Protein AF-A0AAU8HR93-F1 (afdb_monomer)

Organism: NCBI:txid1826727

Mean predicted aligned error: 7.69 Å

Secondary structure (DSSP, 8-state):
----PPPHHHHHHHHHHHHHHHHHHHHHHHHHHHHHHHHHHHHHHHHHHHHHHHHHHHHHTT-SSGGGEEE-TTS-EEEEETTEEEEEEEEEGGGTEEEEEETTEEEEEESSEEEEEEEEEGGGTEEEEEEEETTSPPEEEEEEPP----

Foldseek 3Di:
DDPPDDDPVVVVVVVVVVVVVVVVVVVVVVVVVVVVVVVVVVVVVVVLVVQVLVVVLVLLVQQAALVQFDQDPVRWTWRHDVVADIWTWDQDPVFRFIWIQHVPGIDTSDGQWPDWHWDQDDVSFWIWIWTDHDPDDIDIDIHGHHHDDD

Radius of gyration: 27.73 Å; Cα contacts (8 Å, |Δi|>4): 202; chains: 1; bounding box: 76×32×81 Å

Nearest PDB structures (foldseek):
  4re6-assembly1_B  TM=4.590E-01  e=3.608E+00  Aeropyrum pernix K1
  3o4h-assembly1_B  TM=4.631E-01  e=5.651E+00  Aeropyrum pernix
  3o4g-assembly1_B  TM=4.685E-01  e=7.072E+00  Aeropyrum pernix
  5jrl-assembly1_A  TM=3.367E-01  e=1.840E+00  Sphingopyxis alaskensis RB2256
  5jrl-assembly2_D-2  TM=3.423E-01  e=2.178E+00  Sphingopyxis alaskensis RB2256

Structure (mmCIF, N/CA/C/O backbone):
data_AF-A0AAU8HR93-F1
#
_entry.id   AF-A0AAU8HR93-F1
#
loop_
_atom_site.group_PDB
_atom_site.id
_atom_site.type_symbol
_atom_site.label_atom_id
_atom_site.label_alt_id
_atom_site.label_comp_id
_atom_site.label_asym_id
_atom_site.label_entity_id
_atom_site.label_seq_id
_atom_site.pdbx_PDB_ins_code
_atom_site.Cartn_x
_atom_site.Cartn_y
_atom_site.Cartn_z
_atom_site.occupancy
_atom_site.B_iso_or_equiv
_atom_site.auth_seq_id
_atom_site.auth_comp_id
_atom_site.auth_asym_id
_atom_site.auth_atom_id
_atom_site.pdbx_PDB_model_num
ATOM 1 N N . MET A 1 1 ? 57.911 13.262 -41.882 1.00 46.34 1 MET A N 1
ATOM 2 C CA . MET A 1 1 ? 56.868 12.325 -41.405 1.00 46.34 1 MET A CA 1
ATOM 3 C C . MET A 1 1 ? 55.903 12.083 -42.561 1.00 46.34 1 MET A C 1
ATOM 5 O O . MET A 1 1 ? 55.335 13.045 -43.057 1.00 46.34 1 MET A O 1
ATOM 9 N N . LYS A 1 2 ? 55.815 10.855 -43.094 1.00 47.72 2 LYS A N 1
ATOM 10 C CA . LYS A 1 2 ? 54.891 10.527 -44.197 1.00 47.72 2 LYS A CA 1
ATOM 11 C C . LYS A 1 2 ? 53.478 10.404 -43.622 1.00 47.72 2 LYS A C 1
ATOM 13 O O . LYS A 1 2 ? 53.195 9.420 -42.945 1.00 47.72 2 LYS A O 1
ATOM 18 N N . ASN A 1 3 ? 52.612 11.371 -43.912 1.00 57.91 3 ASN A N 1
ATOM 19 C CA . ASN A 1 3 ? 51.172 11.228 -43.707 1.00 57.91 3 ASN A CA 1
ATOM 20 C C . ASN A 1 3 ? 50.662 10.168 -44.690 1.00 57.91 3 ASN A C 1
ATOM 22 O O . ASN A 1 3 ? 50.473 10.449 -45.872 1.00 57.91 3 ASN A O 1
ATOM 26 N N . LYS A 1 4 ? 50.501 8.928 -44.222 1.00 66.00 4 LYS A N 1
ATOM 27 C CA . LYS A 1 4 ? 49.734 7.915 -44.948 1.00 66.00 4 LYS A CA 1
ATOM 28 C C . LYS A 1 4 ? 48.261 8.285 -44.768 1.00 66.00 4 LYS A C 1
ATOM 30 O O . LYS A 1 4 ? 47.741 8.163 -43.665 1.00 66.00 4 LYS A O 1
ATOM 35 N N . GLY A 1 5 ? 47.636 8.834 -45.808 1.00 64.19 5 GLY A N 1
ATOM 36 C CA . GLY A 1 5 ? 46.192 9.069 -45.811 1.00 64.19 5 GLY A CA 1
ATOM 37 C C . GLY A 1 5 ? 45.438 7.747 -45.656 1.00 64.19 5 GLY A C 1
ATOM 38 O O . GLY A 1 5 ? 45.904 6.722 -46.154 1.00 64.19 5 GLY A O 1
ATOM 39 N N . PHE A 1 6 ? 44.305 7.773 -44.952 1.00 71.44 6 PHE A N 1
ATOM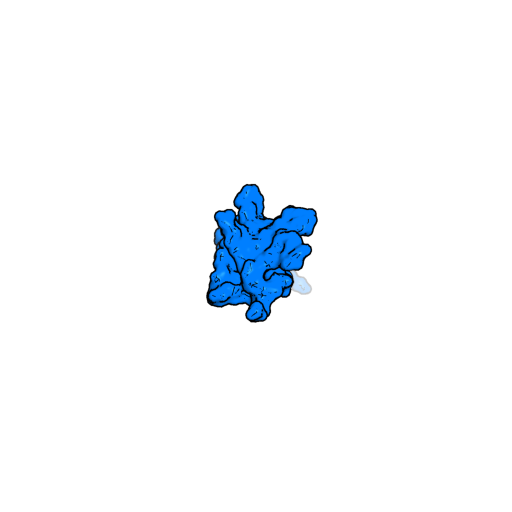 40 C CA . PHE A 1 6 ? 43.417 6.615 -44.827 1.00 71.44 6 PHE A CA 1
ATOM 41 C C . PHE A 1 6 ? 42.951 6.151 -46.208 1.00 71.44 6 PHE A C 1
ATOM 43 O O . PHE A 1 6 ? 42.571 6.968 -47.051 1.00 71.44 6 PHE A O 1
ATOM 50 N N . THR A 1 7 ? 42.967 4.841 -46.443 1.00 83.38 7 THR A N 1
ATOM 51 C CA . THR A 1 7 ? 42.415 4.278 -47.678 1.00 83.38 7 THR A CA 1
ATOM 52 C C . THR A 1 7 ? 40.888 4.245 -47.600 1.00 83.38 7 THR A C 1
ATOM 54 O O . THR A 1 7 ? 40.308 4.004 -46.543 1.00 83.38 7 THR A O 1
ATOM 57 N N . LEU A 1 8 ? 40.207 4.479 -48.728 1.00 79.25 8 LEU A N 1
ATOM 58 C CA . LEU A 1 8 ? 38.736 4.489 -48.809 1.00 79.25 8 LEU A CA 1
ATOM 59 C C . LEU A 1 8 ? 38.111 3.192 -48.252 1.00 79.25 8 LEU A C 1
ATOM 61 O O . LEU A 1 8 ? 37.042 3.222 -47.647 1.00 79.25 8 LEU A O 1
ATOM 65 N N . LEU A 1 9 ? 38.814 2.066 -48.417 1.00 82.69 9 LEU A N 1
ATOM 66 C CA . LEU A 1 9 ? 38.435 0.754 -47.895 1.00 82.69 9 LEU A CA 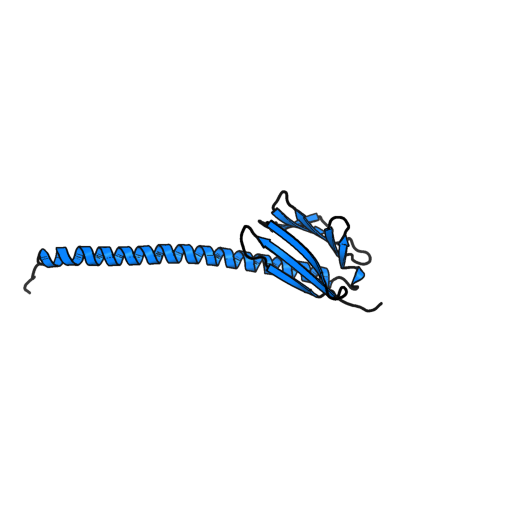1
ATOM 67 C C . LEU A 1 9 ? 38.386 0.730 -46.357 1.00 82.69 9 LEU A C 1
ATOM 69 O O . LEU A 1 9 ? 37.427 0.222 -45.786 1.00 82.69 9 LEU A O 1
ATOM 73 N N . GLU A 1 10 ? 39.387 1.302 -45.683 1.00 82.81 10 GLU A N 1
ATOM 74 C CA . GLU A 1 10 ? 39.435 1.359 -44.215 1.00 82.81 10 GLU A CA 1
ATOM 75 C C . GLU A 1 10 ? 38.277 2.194 -43.657 1.00 82.81 10 GLU A C 1
ATOM 77 O O . GLU A 1 10 ? 37.663 1.808 -42.665 1.00 82.81 10 GLU A O 1
ATOM 82 N N . VAL A 1 11 ? 37.915 3.291 -44.331 1.00 83.62 11 VAL A N 1
ATOM 83 C CA . VAL A 1 11 ? 36.763 4.125 -43.947 1.00 83.62 11 VAL A CA 1
ATOM 84 C C . VAL A 1 11 ? 35.442 3.371 -44.141 1.00 83.62 11 VAL A C 1
ATOM 86 O O . VAL A 1 11 ? 34.578 3.405 -43.265 1.00 83.62 11 VAL A O 1
ATOM 89 N N . LEU A 1 12 ? 35.297 2.641 -45.251 1.00 85.69 12 LEU A N 1
ATOM 90 C CA . LEU A 1 12 ? 34.111 1.830 -45.551 1.00 85.69 12 LEU A CA 1
ATOM 91 C C . LEU A 1 12 ? 33.886 0.692 -44.549 1.00 85.69 12 LEU A C 1
ATOM 93 O O . LEU A 1 12 ? 32.739 0.355 -44.275 1.00 85.69 12 LEU A O 1
ATOM 97 N N . VAL A 1 13 ? 34.954 0.120 -43.987 1.00 86.88 13 VAL A N 1
ATOM 98 C CA . VAL A 1 13 ? 34.863 -0.924 -42.950 1.00 86.88 13 VAL A CA 1
ATOM 99 C C . VAL A 1 13 ? 34.671 -0.322 -41.554 1.00 86.88 13 VAL A C 1
ATOM 101 O O . VAL A 1 13 ? 33.945 -0.884 -40.733 1.00 86.88 13 VAL A O 1
ATOM 104 N N . ALA A 1 14 ? 35.270 0.838 -41.277 1.00 89.81 14 ALA A N 1
ATOM 105 C CA . ALA A 1 14 ? 35.149 1.504 -39.983 1.00 89.81 14 ALA A CA 1
ATOM 106 C C . ALA A 1 14 ? 33.731 2.034 -39.713 1.00 89.81 14 ALA A C 1
ATOM 108 O O . ALA A 1 14 ? 33.259 1.951 -38.581 1.00 89.81 14 ALA A O 1
ATOM 109 N N . LEU A 1 15 ? 33.033 2.547 -40.733 1.00 90.12 15 LEU A N 1
ATOM 110 C CA . LEU A 1 15 ? 31.689 3.117 -40.573 1.00 90.12 15 LEU A CA 1
ATOM 111 C C . LEU A 1 15 ? 30.661 2.111 -40.007 1.00 90.12 15 LEU A C 1
ATOM 113 O O . LEU A 1 15 ? 30.070 2.420 -38.972 1.00 90.12 15 LEU A O 1
ATOM 117 N N . PRO A 1 16 ? 30.476 0.902 -40.579 1.00 92.81 16 PRO A N 1
ATOM 118 C CA . PRO A 1 16 ? 29.578 -0.107 -40.020 1.00 92.81 16 PRO A CA 1
ATOM 119 C C . PRO A 1 16 ? 29.946 -0.514 -38.594 1.00 92.81 16 PRO A C 1
ATOM 121 O O . PRO A 1 16 ? 29.057 -0.702 -37.767 1.00 92.81 16 PRO A O 1
ATOM 124 N N . LEU A 1 17 ? 31.245 -0.631 -38.293 1.00 92.88 17 LEU A N 1
ATOM 125 C CA . LEU A 1 17 ? 31.718 -0.984 -36.953 1.00 92.88 17 LEU A CA 1
ATOM 126 C C . LEU A 1 17 ? 31.338 0.090 -35.932 1.00 92.88 17 LEU A C 1
ATOM 128 O O . LEU A 1 17 ? 30.812 -0.234 -34.870 1.00 92.88 17 LEU A O 1
ATOM 132 N N . ILE A 1 18 ? 31.534 1.366 -36.271 1.00 94.56 18 ILE A N 1
ATOM 133 C CA . ILE A 1 18 ? 31.125 2.486 -35.417 1.00 94.56 18 ILE A CA 1
ATOM 134 C C . ILE A 1 18 ? 29.606 2.484 -35.242 1.00 94.56 18 ILE A C 1
ATOM 136 O O . ILE A 1 18 ? 29.127 2.573 -34.115 1.00 94.56 18 ILE A O 1
ATOM 140 N N . THR A 1 19 ? 28.831 2.331 -36.319 1.00 95.44 19 THR A N 1
ATOM 141 C CA . THR A 1 19 ? 27.365 2.280 -36.232 1.00 95.44 19 THR A CA 1
ATOM 142 C C . THR A 1 19 ? 26.886 1.120 -35.361 1.00 95.44 19 THR A C 1
ATOM 144 O O . THR A 1 19 ? 25.995 1.307 -34.536 1.00 95.44 19 THR A O 1
ATOM 147 N N . PHE A 1 20 ? 27.497 -0.058 -35.482 1.00 96.31 20 PHE A N 1
ATOM 148 C CA . PHE A 1 20 ? 27.170 -1.219 -34.660 1.00 96.31 20 PHE A CA 1
ATOM 149 C C . PHE A 1 20 ? 27.437 -0.959 -33.173 1.00 96.31 20 PHE A C 1
ATOM 151 O O . PHE A 1 20 ? 26.570 -1.208 -32.336 1.00 96.31 20 PHE A O 1
ATOM 158 N N . ILE A 1 21 ? 28.595 -0.374 -32.849 1.00 96.19 21 ILE A N 1
ATOM 159 C CA . ILE A 1 21 ? 28.925 0.040 -31.480 1.00 96.19 21 ILE A CA 1
ATOM 160 C C . ILE A 1 21 ? 27.893 1.053 -30.966 1.00 96.19 21 ILE A C 1
ATOM 162 O O . ILE A 1 21 ? 27.389 0.904 -29.855 1.00 96.19 21 ILE A O 1
ATOM 166 N N . MET A 1 22 ? 27.521 2.045 -31.778 1.00 96.62 22 MET A N 1
ATOM 167 C CA . MET A 1 22 ? 26.529 3.057 -31.401 1.00 96.62 22 MET A CA 1
ATOM 168 C C . MET A 1 22 ? 25.148 2.454 -31.125 1.00 96.62 22 MET A C 1
ATOM 170 O O . MET A 1 22 ? 24.490 2.867 -30.172 1.00 96.62 22 MET A O 1
ATOM 174 N N . ILE A 1 23 ? 24.716 1.460 -31.907 1.00 97.88 23 ILE A N 1
ATOM 175 C CA . ILE A 1 23 ? 23.443 0.758 -31.682 1.00 97.88 23 ILE A CA 1
ATOM 176 C C . ILE A 1 23 ? 23.466 0.017 -30.344 1.00 97.88 23 ILE A C 1
ATOM 178 O O . ILE A 1 23 ? 22.511 0.124 -29.576 1.00 97.88 23 ILE A O 1
ATOM 182 N N . ILE A 1 24 ? 24.556 -0.690 -30.033 1.00 97.62 24 ILE A N 1
ATOM 183 C CA . ILE A 1 24 ? 24.700 -1.390 -28.749 1.00 97.62 24 ILE A CA 1
ATOM 184 C C . ILE A 1 24 ? 24.662 -0.395 -27.586 1.00 97.62 24 ILE A C 1
ATOM 186 O O . ILE A 1 24 ? 23.951 -0.615 -26.607 1.00 97.62 24 ILE A O 1
ATOM 190 N N . LEU A 1 25 ? 25.386 0.722 -27.697 1.00 97.38 25 LEU A N 1
ATOM 191 C CA . LEU A 1 25 ? 25.382 1.762 -26.667 1.00 97.38 25 LEU A CA 1
ATOM 192 C C . LEU A 1 25 ? 23.984 2.354 -26.470 1.00 97.38 25 LEU A C 1
ATOM 194 O O . LEU A 1 25 ? 23.545 2.519 -25.333 1.00 97.38 25 LEU A O 1
ATOM 198 N N . LEU A 1 26 ? 23.256 2.617 -27.557 1.00 97.38 26 LEU A N 1
ATOM 199 C CA . LEU A 1 26 ? 21.883 3.107 -27.485 1.00 97.38 26 LEU A CA 1
ATOM 200 C C . LEU A 1 26 ? 20.957 2.099 -26.789 1.00 97.38 26 LEU A C 1
ATOM 202 O O . LEU A 1 26 ? 20.160 2.488 -25.938 1.00 97.38 26 LEU A O 1
ATOM 206 N N . GLN A 1 27 ? 21.086 0.807 -27.099 1.00 97.19 27 GLN A N 1
ATOM 207 C CA . GLN A 1 27 ? 20.313 -0.246 -26.435 1.00 97.19 27 GLN A CA 1
ATOM 208 C C . GLN A 1 27 ? 20.616 -0.325 -24.936 1.00 97.19 27 GLN A C 1
ATOM 210 O O . GLN A 1 27 ? 19.686 -0.439 -24.140 1.00 97.19 27 GLN A O 1
ATOM 215 N N . LEU A 1 28 ? 21.887 -0.208 -24.536 1.00 96.50 28 LEU A N 1
ATOM 216 C CA . LEU A 1 28 ? 22.276 -0.178 -23.123 1.00 96.50 28 LEU A CA 1
ATOM 217 C C . LEU A 1 28 ? 21.689 1.031 -22.390 1.00 96.50 28 LEU A C 1
ATOM 219 O O . LEU A 1 28 ? 21.256 0.897 -21.247 1.00 96.50 28 LEU A O 1
ATOM 223 N N . ILE A 1 29 ? 21.631 2.194 -23.044 1.00 97.44 29 ILE A N 1
ATOM 224 C CA . ILE A 1 29 ? 21.011 3.395 -22.473 1.00 97.44 29 ILE A CA 1
ATOM 225 C C . ILE A 1 29 ? 19.512 3.170 -22.260 1.00 97.44 29 ILE A C 1
ATOM 227 O O . ILE A 1 29 ? 19.027 3.378 -21.151 1.00 97.44 29 ILE A O 1
ATOM 231 N N . ILE A 1 30 ? 18.789 2.696 -23.280 1.00 97.25 30 ILE A N 1
ATOM 232 C CA . ILE A 1 30 ? 17.344 2.428 -23.177 1.00 97.25 30 ILE A CA 1
ATOM 233 C C . ILE A 1 30 ? 17.066 1.389 -22.085 1.00 97.25 30 ILE A C 1
ATOM 235 O O . ILE A 1 30 ? 16.184 1.583 -21.250 1.00 97.25 30 ILE A O 1
ATOM 239 N N . PHE A 1 31 ? 17.848 0.310 -22.049 1.00 96.62 31 PHE A N 1
ATOM 240 C CA . PHE A 1 31 ? 17.740 -0.713 -21.014 1.00 96.62 31 PHE A CA 1
ATOM 241 C C . PHE A 1 31 ? 17.963 -0.137 -19.609 1.00 96.62 31 PHE A C 1
ATOM 243 O O . PHE A 1 31 ? 17.165 -0.387 -18.708 1.00 96.62 31 PHE A O 1
ATOM 250 N N . SER A 1 32 ? 19.008 0.675 -19.430 1.00 95.88 32 SER A N 1
ATOM 251 C CA . SER A 1 32 ? 19.316 1.336 -18.158 1.00 95.88 32 SER A CA 1
ATOM 252 C C . SER A 1 32 ? 18.191 2.272 -17.705 1.00 95.88 32 SER A C 1
ATOM 254 O O . SER A 1 32 ? 17.824 2.275 -16.530 1.00 95.88 32 SER A O 1
ATOM 256 N N . MET A 1 33 ? 17.592 3.023 -18.634 1.00 96.44 33 MET A N 1
ATOM 257 C CA . MET A 1 33 ? 16.448 3.890 -18.340 1.00 96.44 33 MET A CA 1
ATOM 258 C C . MET A 1 33 ? 15.237 3.084 -17.860 1.00 96.44 33 MET A C 1
ATOM 260 O O . MET A 1 33 ? 14.683 3.401 -16.810 1.00 96.44 33 MET A O 1
ATOM 264 N N . ASN A 1 34 ? 14.883 2.006 -18.564 1.00 95.50 34 ASN A N 1
ATOM 265 C CA . ASN A 1 34 ? 13.764 1.143 -18.175 1.00 95.50 34 ASN A CA 1
ATOM 266 C C . ASN A 1 34 ? 13.994 0.506 -16.794 1.00 95.50 34 ASN A C 1
ATOM 268 O O . ASN A 1 34 ? 13.113 0.543 -15.937 1.00 95.50 34 ASN A O 1
ATOM 272 N N . LEU A 1 35 ? 15.203 -0.010 -16.547 1.00 94.81 35 LEU A N 1
ATOM 273 C CA . LEU A 1 35 ? 15.571 -0.593 -15.256 1.00 94.81 35 LEU A CA 1
ATOM 274 C C . LEU A 1 35 ? 15.490 0.443 -14.124 1.00 94.81 35 LEU A C 1
ATOM 276 O O . LEU A 1 35 ? 14.977 0.152 -13.045 1.00 94.81 35 LEU A O 1
ATOM 280 N N . SER A 1 36 ? 15.967 1.665 -14.369 1.00 95.19 36 SER A N 1
ATOM 281 C CA . SER A 1 36 ? 15.899 2.764 -13.403 1.00 95.19 36 SER A CA 1
ATOM 282 C C . SER A 1 36 ? 14.453 3.113 -13.035 1.00 95.19 36 SER A C 1
ATOM 284 O O . SER A 1 36 ? 14.135 3.299 -11.857 1.00 95.19 36 SER A O 1
ATOM 286 N N . GLU A 1 37 ? 13.546 3.142 -14.013 1.00 92.38 37 GLU A N 1
ATOM 287 C CA . GLU A 1 37 ? 12.125 3.381 -13.757 1.00 92.38 37 GLU A CA 1
ATOM 288 C C . GLU A 1 37 ? 11.477 2.272 -12.921 1.00 92.38 37 GLU A C 1
ATOM 290 O O . GLU A 1 37 ? 10.731 2.572 -11.984 1.00 92.38 37 GLU A O 1
ATOM 295 N N . GLU A 1 38 ? 11.778 1.005 -13.210 1.00 90.19 38 GLU A N 1
ATOM 296 C CA . GLU A 1 38 ? 11.298 -0.134 -12.419 1.00 90.19 38 GLU A CA 1
ATOM 297 C C . GLU A 1 38 ? 11.822 -0.087 -10.979 1.00 90.19 38 GLU A C 1
ATOM 299 O O . GLU A 1 38 ? 11.057 -0.258 -10.024 1.00 90.19 38 GLU A O 1
ATOM 304 N N . MET A 1 39 ? 13.112 0.215 -10.800 1.00 90.31 39 MET A N 1
ATOM 305 C CA . MET A 1 39 ? 13.718 0.370 -9.477 1.00 90.31 39 MET A CA 1
ATOM 306 C C . MET A 1 39 ? 13.090 1.527 -8.699 1.00 90.31 39 MET A C 1
ATOM 308 O O . MET A 1 39 ? 12.813 1.379 -7.506 1.00 90.31 39 MET A O 1
ATOM 312 N N . ARG A 1 40 ? 12.811 2.656 -9.362 1.00 91.31 40 ARG A N 1
ATOM 313 C CA . ARG A 1 40 ? 12.134 3.805 -8.750 1.00 91.31 40 ARG A CA 1
ATOM 314 C C . ARG A 1 40 ? 10.745 3.426 -8.237 1.00 91.31 40 ARG A C 1
ATOM 316 O O . ARG A 1 40 ? 10.439 3.716 -7.083 1.00 91.31 40 ARG A O 1
ATOM 323 N N . LYS A 1 41 ? 9.937 2.740 -9.052 1.00 87.94 41 LYS A N 1
ATOM 324 C CA . LYS A 1 41 ? 8.600 2.261 -8.649 1.00 87.94 41 LYS A CA 1
ATOM 325 C C . LYS A 1 41 ? 8.685 1.273 -7.482 1.00 87.94 41 LYS A C 1
ATOM 327 O O . LYS A 1 41 ? 7.963 1.411 -6.501 1.00 87.94 41 LYS A O 1
ATOM 332 N N . SER A 1 42 ? 9.612 0.315 -7.543 1.00 87.19 42 SER A N 1
ATOM 333 C CA . SER A 1 42 ? 9.835 -0.655 -6.461 1.00 87.19 42 SER A CA 1
ATOM 334 C C . SER A 1 42 ? 10.209 0.022 -5.135 1.00 87.19 42 SER A C 1
ATOM 336 O O . SER A 1 42 ? 9.658 -0.317 -4.085 1.00 87.19 42 SER A O 1
ATOM 338 N N . ALA A 1 43 ? 11.091 1.025 -5.175 1.00 89.50 43 ALA A N 1
ATOM 339 C CA . ALA A 1 43 ? 11.471 1.800 -3.997 1.00 89.50 43 ALA A CA 1
ATOM 340 C C . ALA A 1 43 ? 10.283 2.580 -3.407 1.00 89.50 43 ALA A C 1
ATOM 342 O O . ALA A 1 43 ? 10.106 2.603 -2.188 1.00 89.50 43 ALA A O 1
ATOM 343 N N . GLU A 1 44 ? 9.446 3.171 -4.260 1.00 88.25 44 GLU A N 1
ATOM 344 C CA . GLU A 1 44 ? 8.223 3.862 -3.849 1.00 88.25 44 GLU A CA 1
ATOM 345 C C . GLU A 1 44 ? 7.240 2.911 -3.144 1.00 88.25 44 GLU A C 1
ATOM 347 O O . GLU A 1 44 ? 6.752 3.223 -2.055 1.00 88.25 44 GLU A O 1
ATOM 352 N N . TYR A 1 45 ? 7.018 1.705 -3.680 1.00 86.44 45 TYR A N 1
ATOM 353 C CA . TYR A 1 45 ? 6.168 0.702 -3.028 1.00 86.44 45 TYR A CA 1
ATOM 354 C C . TYR A 1 45 ? 6.716 0.265 -1.671 1.00 86.44 45 TYR A C 1
ATOM 356 O O . TYR A 1 45 ? 5.971 0.208 -0.693 1.00 86.44 45 TYR A O 1
ATOM 364 N N . GLN A 1 46 ? 8.022 0.010 -1.569 1.00 88.31 46 GLN A N 1
ATOM 365 C CA . GLN A 1 46 ? 8.645 -0.352 -0.293 1.00 88.31 46 GLN A CA 1
ATOM 366 C C . GLN A 1 46 ? 8.529 0.772 0.740 1.00 88.31 46 GLN A C 1
ATOM 368 O O . GLN A 1 46 ? 8.251 0.512 1.915 1.00 88.31 46 GLN A O 1
ATOM 373 N N . TYR A 1 47 ? 8.703 2.024 0.313 1.00 90.69 47 TYR A N 1
ATOM 374 C CA . TYR A 1 47 ? 8.510 3.188 1.169 1.00 90.69 47 TYR A CA 1
ATOM 375 C C . TYR A 1 47 ? 7.062 3.287 1.673 1.00 90.69 47 TYR A C 1
ATOM 377 O O . TYR A 1 47 ? 6.835 3.482 2.873 1.00 90.69 47 TYR A O 1
ATOM 385 N N . ASN A 1 48 ? 6.083 3.077 0.791 1.00 90.06 48 ASN A N 1
ATOM 386 C CA . ASN A 1 48 ? 4.663 3.092 1.137 1.00 90.06 48 ASN A CA 1
ATOM 387 C C . ASN A 1 48 ? 4.299 1.966 2.114 1.00 90.06 48 ASN A C 1
ATOM 389 O O . ASN A 1 48 ? 3.699 2.232 3.156 1.00 90.06 48 ASN A O 1
ATOM 393 N N . ILE A 1 49 ? 4.735 0.731 1.846 1.00 90.50 49 ILE A N 1
ATOM 394 C CA . ILE A 1 49 ? 4.544 -0.426 2.739 1.00 90.50 49 ILE A CA 1
ATOM 395 C C . ILE A 1 49 ? 5.135 -0.139 4.115 1.00 90.50 49 ILE A C 1
ATOM 397 O O . ILE A 1 49 ? 4.468 -0.334 5.131 1.00 90.50 49 ILE A O 1
ATOM 401 N N . ARG A 1 50 ? 6.371 0.368 4.168 1.00 91.19 50 ARG A N 1
ATOM 402 C CA . ARG A 1 50 ? 7.030 0.717 5.429 1.00 91.19 50 ARG A CA 1
ATOM 403 C C . ARG A 1 50 ? 6.244 1.776 6.191 1.00 91.19 50 ARG A C 1
ATOM 405 O O . ARG A 1 50 ? 6.094 1.653 7.405 1.00 91.19 50 ARG A O 1
ATOM 412 N N . THR A 1 51 ? 5.738 2.789 5.498 1.00 92.12 51 THR A N 1
ATOM 413 C CA . THR A 1 51 ? 4.955 3.873 6.099 1.00 92.12 51 THR A CA 1
ATOM 414 C C . THR A 1 51 ? 3.643 3.350 6.680 1.00 92.12 51 THR A C 1
ATOM 416 O O . THR A 1 51 ? 3.326 3.647 7.834 1.00 92.12 51 THR A O 1
ATOM 419 N N . ILE A 1 52 ? 2.917 2.517 5.928 1.00 92.69 52 ILE A N 1
ATOM 420 C CA . ILE A 1 52 ? 1.683 1.866 6.387 1.00 92.69 52 ILE A CA 1
ATOM 421 C C . ILE A 1 52 ? 1.978 0.980 7.599 1.00 92.69 52 ILE A C 1
ATOM 423 O O . ILE A 1 52 ? 1.365 1.170 8.649 1.00 92.69 52 ILE A O 1
ATOM 427 N N . HIS A 1 53 ? 2.969 0.088 7.495 1.00 93.12 53 HIS A N 1
ATOM 428 C CA . HIS A 1 53 ? 3.382 -0.805 8.577 1.00 93.12 53 HIS A CA 1
ATOM 429 C C . HIS A 1 53 ? 3.731 -0.027 9.845 1.00 93.12 53 HIS A C 1
ATOM 431 O O . HIS A 1 53 ? 3.171 -0.290 10.901 1.00 93.12 53 HIS A O 1
ATOM 437 N N . GLN A 1 54 ? 4.615 0.970 9.755 1.00 93.88 54 GLN A N 1
ATOM 438 C CA . GLN A 1 54 ? 5.037 1.752 10.916 1.00 93.88 54 GLN A CA 1
ATOM 439 C C . GLN A 1 54 ? 3.875 2.514 11.552 1.00 93.88 54 GLN A C 1
ATOM 441 O O . GLN A 1 54 ? 3.818 2.629 12.778 1.00 93.88 54 GLN A O 1
ATOM 446 N N . ARG A 1 55 ? 2.956 3.048 10.741 1.00 93.25 55 ARG A N 1
ATOM 447 C CA . ARG A 1 55 ? 1.817 3.811 11.249 1.00 93.25 55 ARG A CA 1
ATOM 448 C C . ARG A 1 55 ? 0.782 2.912 11.913 1.00 93.25 55 ARG A C 1
ATOM 450 O O . ARG A 1 55 ? 0.360 3.221 13.020 1.00 93.25 55 ARG A O 1
ATOM 457 N N . MET A 1 56 ? 0.418 1.803 11.274 1.00 93.56 56 MET A N 1
ATOM 458 C CA . MET A 1 56 ? -0.512 0.824 11.840 1.00 93.56 56 MET A CA 1
ATOM 459 C C . MET A 1 56 ? 0.079 0.142 13.071 1.00 93.56 56 MET A C 1
ATOM 461 O O . MET A 1 56 ? -0.595 0.066 14.086 1.00 93.56 56 MET A O 1
ATOM 465 N N . ALA A 1 57 ? 1.351 -0.268 13.034 1.00 92.50 57 ALA A N 1
ATOM 466 C CA . ALA A 1 57 ? 2.036 -0.837 14.193 1.00 92.50 57 ALA A CA 1
ATOM 467 C C . ALA A 1 57 ? 2.029 0.129 15.380 1.00 92.50 57 ALA A C 1
ATOM 469 O O . ALA A 1 57 ? 1.775 -0.281 16.505 1.00 92.50 57 ALA A O 1
ATOM 470 N N . ARG A 1 58 ? 2.293 1.421 15.143 1.00 92.06 58 ARG A N 1
ATOM 471 C CA . ARG A 1 58 ? 2.262 2.438 16.201 1.00 92.06 58 ARG A CA 1
ATOM 472 C C . ARG A 1 58 ? 0.885 2.547 16.842 1.00 92.06 58 ARG A C 1
ATOM 474 O O . ARG A 1 58 ? 0.819 2.649 18.059 1.00 92.06 58 ARG A O 1
ATOM 481 N N . ASP A 1 59 ? -0.168 2.560 16.036 1.00 91.88 59 ASP A N 1
ATOM 482 C CA . ASP A 1 59 ? -1.527 2.709 16.546 1.00 91.88 59 ASP A CA 1
ATOM 483 C C . ASP A 1 59 ? -1.988 1.413 17.239 1.00 91.88 59 ASP A C 1
ATOM 485 O O . ASP A 1 59 ? -2.453 1.453 18.369 1.00 91.88 59 ASP A O 1
ATOM 489 N N . ILE A 1 60 ? -1.721 0.239 16.666 1.00 91.31 60 ILE A N 1
ATOM 490 C CA . ILE A 1 60 ? -2.036 -1.054 17.301 1.00 91.31 60 ILE A CA 1
ATOM 491 C C . ILE A 1 60 ? -1.282 -1.233 18.620 1.00 91.31 60 ILE A C 1
ATOM 493 O O . ILE A 1 60 ? -1.859 -1.694 19.594 1.00 91.31 60 ILE A O 1
ATOM 497 N N . ASN A 1 61 ? -0.012 -0.830 18.693 1.00 89.25 61 ASN A N 1
ATOM 498 C CA . ASN A 1 61 ? 0.782 -0.950 19.919 1.00 89.25 61 ASN A CA 1
ATOM 499 C C . ASN A 1 61 ? 0.321 -0.019 21.049 1.00 89.25 61 ASN A C 1
ATOM 501 O O . ASN A 1 61 ? 0.793 -0.169 22.174 1.00 89.25 61 ASN A O 1
ATOM 505 N N . ARG A 1 62 ? -0.546 0.959 20.764 1.00 87.81 62 ARG A N 1
ATOM 506 C CA . ARG A 1 62 ? -1.184 1.780 21.800 1.00 87.81 62 ARG A CA 1
ATOM 507 C C . ARG A 1 62 ? -2.386 1.083 22.429 1.00 87.81 62 ARG A C 1
ATOM 509 O O . ARG A 1 62 ? -2.770 1.473 23.526 1.00 87.81 62 ARG A O 1
ATOM 516 N N . ALA A 1 63 ? -2.959 0.082 21.760 1.00 85.69 63 ALA A N 1
ATOM 517 C CA . ALA A 1 63 ? -3.978 -0.761 22.363 1.00 85.69 63 ALA A CA 1
ATOM 518 C C . ALA A 1 63 ? -3.353 -1.560 23.516 1.00 85.69 63 ALA A C 1
ATOM 520 O O . ALA A 1 63 ? -2.231 -2.062 23.418 1.00 85.69 63 ALA A O 1
ATOM 521 N N . ILE A 1 64 ? -4.065 -1.648 24.629 1.00 80.19 64 ILE A N 1
ATOM 522 C CA . ILE A 1 64 ? -3.649 -2.374 25.829 1.00 80.19 64 ILE A CA 1
ATOM 523 C C . ILE A 1 64 ? -4.188 -3.806 25.773 1.00 80.19 64 ILE A C 1
ATOM 525 O O . ILE A 1 64 ? -3.489 -4.747 26.162 1.00 80.19 64 ILE A O 1
ATOM 529 N N . TYR A 1 65 ? -5.412 -3.968 25.269 1.00 81.06 65 TYR A N 1
ATOM 530 C CA . TYR A 1 65 ? -6.139 -5.236 25.244 1.00 81.06 65 TYR A CA 1
ATOM 531 C C . TYR A 1 65 ? -6.392 -5.706 23.808 1.00 81.06 65 TYR A C 1
ATOM 533 O O . TYR A 1 65 ? -6.422 -4.913 22.872 1.00 81.06 65 TYR A O 1
ATOM 541 N N . LYS A 1 66 ? -6.585 -7.014 23.603 1.00 80.19 66 LYS A N 1
ATOM 542 C CA . LYS A 1 66 ? -6.815 -7.556 22.249 1.00 80.19 66 LYS A CA 1
ATOM 543 C C . LYS A 1 66 ? -8.186 -7.151 21.696 1.00 80.19 66 LYS A C 1
ATOM 545 O O . LYS A 1 66 ? -8.334 -6.981 20.494 1.00 80.19 66 LYS A O 1
ATOM 550 N N . GLU A 1 67 ? -9.173 -6.982 22.575 1.00 82.88 67 GLU A N 1
ATOM 551 C CA . GLU A 1 67 ? -10.560 -6.620 22.257 1.00 82.88 67 GLU A CA 1
ATOM 552 C C . GLU A 1 67 ? -10.676 -5.200 21.690 1.00 82.88 67 GLU A C 1
ATOM 554 O O . GLU A 1 67 ? -11.689 -4.835 21.099 1.00 82.88 67 GLU A O 1
ATOM 559 N N . GLU A 1 68 ? -9.627 -4.400 21.853 1.00 88.56 68 GLU A N 1
ATOM 560 C CA . GLU A 1 68 ? -9.528 -3.046 21.329 1.00 88.56 68 GLU A CA 1
ATOM 561 C C . GLU A 1 68 ? -9.221 -3.010 19.832 1.00 88.56 68 GLU A C 1
ATOM 563 O O . GLU A 1 68 ? -9.496 -2.002 19.189 1.00 88.56 68 GLU A O 1
ATOM 568 N N . VAL A 1 69 ? -8.697 -4.096 19.254 1.00 91.62 69 VAL A N 1
ATOM 569 C CA . VAL A 1 69 ? -8.407 -4.199 17.820 1.00 91.62 69 VAL A CA 1
ATOM 570 C C . VAL A 1 69 ? -9.393 -5.171 17.184 1.00 91.62 69 VAL A C 1
ATOM 572 O O . VAL A 1 69 ? -9.312 -6.379 17.390 1.00 91.62 69 VAL A O 1
ATOM 575 N N . PHE A 1 70 ? -10.329 -4.654 16.392 1.00 91.75 70 PHE A N 1
ATOM 576 C CA . PHE A 1 70 ? -11.382 -5.464 15.780 1.00 91.75 70 PHE A CA 1
ATOM 577 C C . PHE A 1 70 ? -11.789 -4.940 14.404 1.00 91.75 70 PHE A C 1
ATOM 579 O O . PHE A 1 70 ? -11.434 -3.834 14.001 1.00 91.75 70 PHE A O 1
ATOM 586 N N . ILE A 1 71 ? -12.544 -5.751 13.668 1.00 93.12 71 ILE A N 1
ATOM 587 C CA . ILE A 1 71 ? -13.132 -5.368 12.385 1.00 93.12 71 ILE A CA 1
ATOM 588 C C . ILE A 1 71 ? -14.603 -5.031 12.627 1.00 93.12 71 ILE A C 1
ATOM 590 O O . ILE A 1 71 ? -15.331 -5.837 13.205 1.00 93.12 71 ILE A O 1
ATOM 594 N N . ASP A 1 72 ? -15.039 -3.835 12.229 1.00 93.12 72 ASP A N 1
ATOM 595 C CA . ASP A 1 72 ? -16.439 -3.428 12.374 1.00 93.12 72 ASP A CA 1
ATOM 596 C C . ASP A 1 72 ? -17.351 -4.050 11.299 1.00 93.12 72 ASP A C 1
ATOM 598 O O . ASP A 1 72 ? -16.900 -4.655 10.326 1.00 93.12 72 ASP A O 1
ATOM 602 N N . ASN A 1 73 ? -18.665 -3.863 11.443 1.00 90.19 73 ASN A N 1
ATOM 603 C CA . ASN A 1 73 ? -19.665 -4.397 10.505 1.00 90.19 73 ASN A CA 1
ATOM 604 C C . ASN A 1 73 ? -19.571 -3.807 9.087 1.00 90.19 73 ASN A C 1
ATOM 606 O O . ASN A 1 73 ? -20.191 -4.325 8.162 1.00 90.19 73 ASN A O 1
ATOM 610 N N . PHE A 1 74 ? -18.825 -2.717 8.905 1.00 89.81 74 PHE A N 1
ATOM 611 C CA . PHE A 1 74 ? -18.544 -2.130 7.596 1.00 89.81 74 PHE A CA 1
ATOM 612 C C . PHE A 1 74 ? -17.223 -2.642 7.017 1.00 89.81 74 PHE A C 1
ATOM 614 O O . PHE A 1 74 ? -16.737 -2.095 6.027 1.00 89.81 74 PHE A O 1
ATOM 621 N N . GLY A 1 75 ? -16.625 -3.646 7.659 1.00 89.12 75 GLY A N 1
ATOM 622 C CA . GLY A 1 75 ? -15.349 -4.211 7.281 1.00 89.12 75 GLY A CA 1
ATOM 623 C C . GLY A 1 75 ? -14.191 -3.254 7.510 1.00 89.12 75 GLY A C 1
ATOM 624 O O . GLY A 1 75 ? -13.217 -3.383 6.788 1.00 89.12 75 GLY A O 1
ATOM 625 N N . ARG A 1 76 ? -14.272 -2.288 8.439 1.00 93.81 76 ARG A N 1
ATOM 626 C CA . ARG A 1 76 ? -13.192 -1.335 8.777 1.00 93.81 76 ARG A CA 1
ATOM 627 C C . ARG A 1 76 ? -12.365 -1.878 9.934 1.00 93.81 76 ARG A C 1
ATOM 629 O O . ARG A 1 76 ? -12.938 -2.358 10.906 1.00 93.81 76 ARG A O 1
ATOM 636 N N . LEU A 1 77 ? -11.044 -1.747 9.878 1.00 94.69 77 LEU A N 1
ATOM 637 C CA . LEU A 1 77 ? -10.192 -2.053 11.023 1.00 94.69 77 LEU A CA 1
ATOM 638 C C . LEU A 1 77 ? -10.318 -0.915 12.031 1.00 94.69 77 LEU A C 1
ATOM 640 O O . LEU A 1 77 ? -9.993 0.232 11.718 1.00 94.69 77 LEU A O 1
ATOM 644 N N . VAL A 1 78 ? -10.771 -1.238 13.231 1.00 94.44 78 VAL A N 1
ATOM 645 C CA . VAL A 1 78 ? -10.968 -0.304 14.332 1.00 94.44 78 VAL A CA 1
ATOM 646 C C . VAL A 1 78 ? -9.968 -0.608 15.435 1.00 94.44 78 VAL A C 1
ATOM 648 O O . VAL A 1 78 ? -9.758 -1.761 15.801 1.00 94.44 78 VAL A O 1
ATOM 651 N N . ILE A 1 79 ? -9.355 0.453 15.950 1.00 94.19 79 ILE A N 1
ATOM 652 C CA . ILE A 1 79 ? -8.525 0.433 17.148 1.00 94.19 79 ILE A CA 1
ATOM 653 C C . ILE A 1 79 ? -9.210 1.356 18.148 1.00 94.19 79 ILE A C 1
ATOM 655 O O . ILE A 1 79 ? -9.259 2.573 17.950 1.00 94.19 79 ILE A O 1
ATOM 659 N N . ASN A 1 80 ? -9.804 0.760 19.170 1.00 92.06 80 ASN A N 1
ATOM 660 C CA . ASN A 1 80 ? -10.497 1.451 20.239 1.00 92.06 80 ASN A CA 1
ATOM 661 C C . ASN A 1 80 ? -9.546 1.669 21.412 1.00 92.06 80 ASN A C 1
ATOM 663 O O . ASN A 1 80 ? -8.833 0.756 21.797 1.00 92.06 80 ASN A O 1
ATOM 667 N N . TYR A 1 81 ? -9.556 2.851 22.006 1.00 86.88 81 TYR A N 1
ATOM 668 C CA . TYR A 1 81 ? -8.704 3.151 23.150 1.00 86.88 81 TYR A CA 1
ATOM 669 C C . TYR A 1 81 ? -9.579 3.460 24.363 1.00 86.88 81 TYR A C 1
ATOM 671 O O . TYR A 1 81 ? -10.583 4.166 24.225 1.00 86.88 81 TYR A O 1
ATOM 679 N N . PRO A 1 82 ? -9.231 2.981 25.567 1.00 79.25 82 PRO A N 1
ATOM 680 C CA . PRO A 1 82 ? -9.979 3.320 26.767 1.00 79.25 82 PRO A CA 1
ATOM 681 C C . PRO A 1 82 ? -9.931 4.832 26.995 1.00 79.25 82 PRO A C 1
ATOM 683 O O . PRO A 1 82 ? -8.859 5.393 27.205 1.00 79.25 82 PRO A O 1
ATOM 686 N N . ASN A 1 83 ? -11.097 5.480 27.007 1.00 78.50 83 ASN A N 1
ATOM 687 C CA . ASN A 1 83 ? -11.254 6.925 27.230 1.00 78.50 83 ASN A CA 1
ATOM 688 C C . ASN A 1 83 ? -10.693 7.840 26.124 1.00 78.50 83 ASN A C 1
ATOM 690 O O . ASN A 1 83 ? -10.594 9.048 26.338 1.00 78.50 83 ASN A O 1
ATOM 694 N N . GLU A 1 84 ? -10.365 7.303 24.951 1.00 78.94 84 GLU A N 1
ATOM 695 C CA . GLU A 1 84 ? -9.960 8.089 23.784 1.00 78.94 84 GLU A CA 1
ATOM 696 C C . GLU A 1 84 ? -10.825 7.737 22.568 1.00 78.94 84 GLU A C 1
ATOM 698 O O . GLU A 1 84 ? -11.477 6.694 22.496 1.00 78.94 84 GLU A O 1
ATOM 703 N N . ASP A 1 85 ? -10.835 8.634 21.588 1.00 84.81 85 ASP A N 1
AT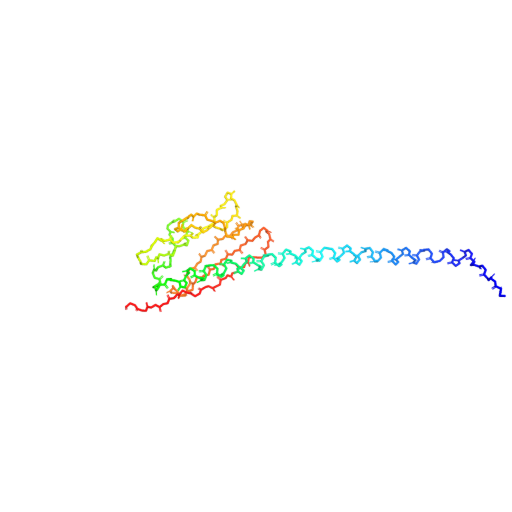OM 704 C CA . ASP A 1 85 ? -11.528 8.413 20.329 1.00 84.81 85 ASP A CA 1
ATOM 705 C C . ASP A 1 85 ? -10.856 7.288 19.515 1.00 84.81 85 ASP A C 1
ATOM 707 O O . ASP A 1 85 ? -9.634 7.215 19.358 1.00 84.81 85 ASP A O 1
ATOM 711 N N . GLN A 1 86 ? -11.686 6.429 18.930 1.00 92.12 86 GLN A N 1
ATOM 712 C CA . GLN A 1 86 ? -11.262 5.309 18.088 1.00 92.12 86 GLN A CA 1
ATOM 713 C C . GLN A 1 86 ? -10.548 5.751 16.798 1.00 92.12 86 GLN A C 1
ATOM 715 O O . GLN A 1 86 ? -10.920 6.733 16.147 1.00 92.12 86 GLN A O 1
ATOM 720 N N . ILE A 1 87 ? -9.586 4.942 16.353 1.00 95.06 87 ILE A N 1
ATOM 721 C CA . ILE A 1 87 ? -8.966 5.053 15.028 1.00 95.06 87 ILE A CA 1
ATOM 722 C C . ILE A 1 87 ? -9.576 4.009 14.102 1.00 95.06 87 ILE A C 1
ATOM 724 O O . ILE A 1 87 ? -9.774 2.862 14.493 1.00 95.06 87 ILE A O 1
ATOM 728 N N . LYS A 1 88 ? -9.844 4.393 12.852 1.00 95.62 88 LYS A N 1
ATOM 729 C CA . LYS A 1 88 ? -10.364 3.493 11.818 1.00 95.62 88 LYS A CA 1
ATOM 730 C C . LYS A 1 88 ? -9.490 3.514 10.577 1.00 95.62 88 LYS A C 1
ATOM 732 O O . LYS A 1 88 ? -9.171 4.588 10.066 1.00 95.62 88 LYS A O 1
ATOM 737 N N . TYR A 1 89 ? -9.190 2.338 10.050 1.00 96.25 89 TYR A N 1
ATOM 738 C CA . TYR A 1 89 ? -8.538 2.150 8.762 1.00 96.25 89 TYR A CA 1
ATOM 739 C C . TYR A 1 89 ? -9.505 1.508 7.780 1.00 96.25 89 TYR A C 1
ATOM 741 O O . TYR A 1 89 ? -10.229 0.578 8.133 1.00 96.25 89 TYR A O 1
ATOM 749 N N . TYR A 1 90 ? -9.528 2.014 6.552 1.00 95.25 90 TYR A N 1
ATOM 750 C CA . TYR A 1 90 ? -10.346 1.454 5.481 1.00 95.25 90 TYR A CA 1
ATOM 751 C C . TYR A 1 90 ? -9.826 1.876 4.107 1.00 95.25 90 TYR A C 1
ATOM 753 O O . TYR A 1 90 ? -9.109 2.872 3.967 1.00 95.25 90 TYR A O 1
ATOM 761 N N . HIS A 1 91 ? -10.215 1.115 3.086 1.00 94.50 91 HIS A N 1
ATOM 762 C CA . HIS A 1 91 ? -10.005 1.480 1.690 1.00 94.50 91 HIS A CA 1
ATOM 763 C C . HIS A 1 91 ? -11.066 2.479 1.249 1.00 94.50 91 HIS A C 1
ATOM 765 O O . HIS A 1 91 ? -12.263 2.234 1.396 1.00 94.50 91 HIS A O 1
ATOM 771 N N . ARG A 1 92 ? -10.644 3.607 0.685 1.00 92.69 92 ARG A N 1
ATOM 772 C CA . ARG A 1 92 ? -11.548 4.549 0.033 1.00 92.69 92 ARG A CA 1
ATOM 773 C C . ARG A 1 92 ? -11.483 4.325 -1.471 1.00 92.69 92 ARG A C 1
ATOM 775 O O . ARG A 1 92 ? -10.596 4.852 -2.135 1.00 92.69 92 ARG A O 1
ATOM 782 N N . SER A 1 93 ? -12.461 3.597 -2.006 1.00 85.50 93 SER A N 1
ATOM 783 C CA . SER A 1 93 ? -12.498 3.224 -3.426 1.00 85.50 93 SER A CA 1
ATOM 784 C C . SER A 1 93 ? -12.563 4.427 -4.372 1.00 85.50 93 SER A C 1
ATOM 786 O O . SER A 1 93 ? -11.971 4.385 -5.439 1.00 85.50 93 SER A O 1
ATOM 788 N N . GLY A 1 94 ? -13.213 5.530 -3.977 1.00 85.19 94 GLY A N 1
ATOM 789 C CA . GLY A 1 94 ? -13.309 6.732 -4.821 1.00 85.19 94 GLY A CA 1
ATOM 790 C C . GLY A 1 94 ? -11.977 7.454 -5.063 1.00 85.19 94 GLY A C 1
ATOM 791 O O . GLY A 1 94 ? -11.853 8.183 -6.037 1.00 85.19 94 GLY A O 1
ATOM 792 N N . THR A 1 95 ? -10.985 7.254 -4.192 1.00 86.31 95 THR A N 1
ATOM 793 C CA . THR A 1 95 ? -9.639 7.843 -4.316 1.00 86.31 95 THR A CA 1
ATOM 794 C C . THR A 1 95 ? -8.546 6.779 -4.381 1.00 86.31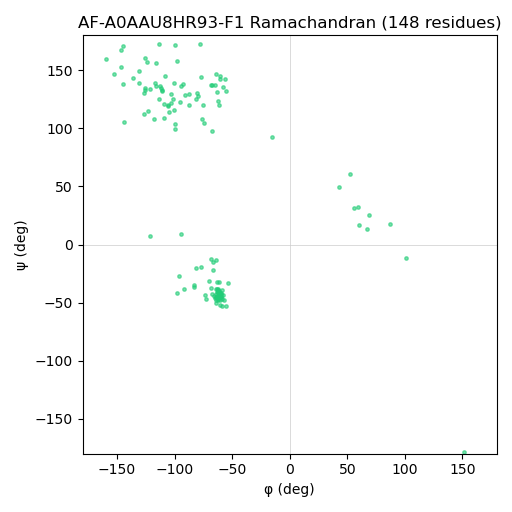 95 THR A C 1
ATOM 796 O O . THR A 1 95 ? -7.372 7.118 -4.275 1.00 86.31 95 THR A O 1
ATOM 799 N N . SER A 1 96 ? -8.924 5.499 -4.480 1.00 91.00 96 SER A N 1
ATOM 800 C CA . SER A 1 96 ? -8.019 4.345 -4.436 1.00 91.00 96 SER A CA 1
ATOM 801 C C . SER A 1 96 ? -6.945 4.473 -3.352 1.00 91.00 96 SER A C 1
ATOM 803 O O . SER A 1 96 ? -5.756 4.333 -3.620 1.00 91.00 96 SER A O 1
ATOM 805 N N . SER A 1 97 ? -7.338 4.808 -2.122 1.00 92.50 97 SER A N 1
ATOM 806 C CA . SER A 1 97 ? -6.381 5.095 -1.049 1.00 92.50 97 SER A CA 1
ATOM 807 C C . SER A 1 97 ? -6.696 4.350 0.237 1.00 92.50 97 SER A C 1
ATOM 809 O O . SER A 1 97 ? -7.853 4.064 0.556 1.00 92.50 97 SER A O 1
ATOM 811 N N . ILE A 1 98 ? -5.648 4.037 0.998 1.00 93.81 98 ILE A N 1
ATOM 812 C CA . ILE A 1 98 ? -5.794 3.618 2.391 1.00 93.81 98 ILE A CA 1
ATOM 813 C C . ILE A 1 98 ? -5.943 4.876 3.223 1.00 93.81 98 ILE A C 1
ATOM 815 O O . ILE A 1 98 ? -5.094 5.770 3.191 1.00 93.81 98 ILE A O 1
ATOM 819 N N . VAL A 1 99 ? -7.018 4.926 3.992 1.00 95.38 99 VAL A N 1
ATOM 820 C CA . VAL A 1 99 ? -7.381 6.092 4.779 1.00 95.38 99 VAL A CA 1
ATOM 821 C C . VAL A 1 99 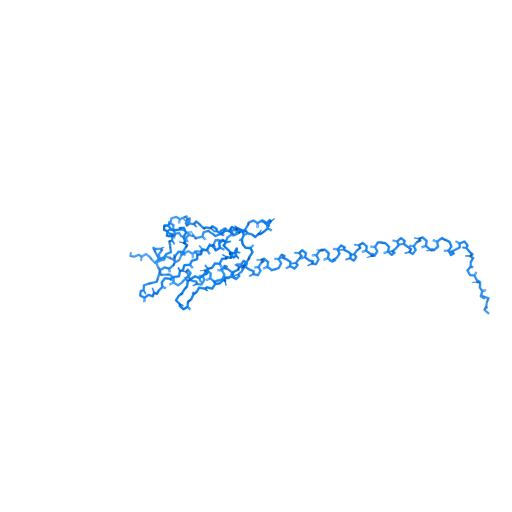? -7.346 5.749 6.258 1.00 95.38 99 VAL A C 1
ATOM 823 O O . VAL A 1 99 ? -7.860 4.717 6.684 1.00 95.38 99 VAL A O 1
ATOM 826 N N . ARG A 1 100 ? -6.767 6.660 7.043 1.00 95.25 100 ARG A N 1
ATOM 827 C CA . ARG A 1 100 ? -6.815 6.664 8.503 1.00 95.25 100 ARG A CA 1
ATOM 828 C C . ARG A 1 100 ? -7.789 7.736 8.962 1.00 95.25 100 ARG A C 1
ATOM 830 O O . ARG A 1 100 ? -7.528 8.924 8.785 1.00 95.25 100 ARG A O 1
ATOM 837 N N . ASN A 1 101 ? -8.885 7.326 9.579 1.00 95.25 101 ASN A N 1
ATOM 838 C CA . ASN A 1 101 ? -9.765 8.221 10.313 1.00 95.25 101 ASN A CA 1
ATOM 839 C C . ASN A 1 101 ? -9.379 8.188 11.789 1.00 95.25 101 ASN A C 1
ATOM 841 O O . ASN A 1 101 ? -9.326 7.119 12.389 1.00 95.25 101 ASN A O 1
ATOM 845 N N . ALA A 1 102 ? -9.054 9.343 12.343 1.00 92.31 102 ALA A N 1
ATOM 846 C CA . ALA A 1 102 ? -8.556 9.475 13.695 1.00 92.31 102 ALA A CA 1
ATOM 847 C C . ALA A 1 102 ? -9.079 10.771 14.322 1.00 92.31 102 ALA A C 1
ATOM 849 O O . ALA A 1 102 ? -9.626 11.625 13.614 1.00 92.31 102 ALA A O 1
ATOM 850 N N . PRO A 1 103 ? -8.870 10.961 15.630 1.00 86.81 103 PRO A N 1
ATOM 851 C CA . PRO A 1 103 ? -9.277 12.184 16.302 1.00 86.81 103 PRO A CA 1
ATOM 852 C C . PRO A 1 103 ? -8.500 13.349 15.676 1.00 86.81 103 PRO A C 1
ATOM 854 O O . PRO A 1 103 ? -7.272 13.300 15.575 1.00 86.81 103 PRO A O 1
ATOM 857 N N . GLY A 1 104 ? -9.215 14.350 15.162 1.00 86.56 104 GLY A N 1
ATOM 858 C CA . GLY A 1 104 ? -8.636 15.478 14.420 1.00 86.56 104 GLY A CA 1
ATOM 859 C C . GLY A 1 104 ? -8.753 15.399 12.893 1.00 86.56 104 GLY A C 1
ATOM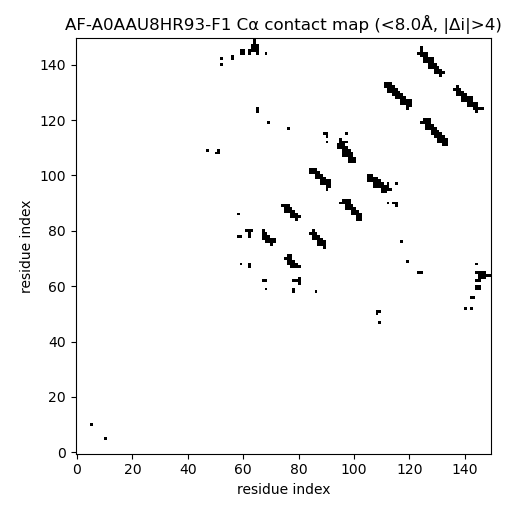 860 O O . GLY A 1 104 ? -8.553 16.416 12.233 1.00 86.56 104 GLY A O 1
ATOM 861 N N . GLY A 1 105 ? -9.139 14.253 12.317 1.00 91.56 105 GLY A N 1
ATOM 862 C CA . GLY A 1 105 ? -9.504 14.197 10.903 1.00 91.56 105 GLY A CA 1
ATOM 863 C C . GLY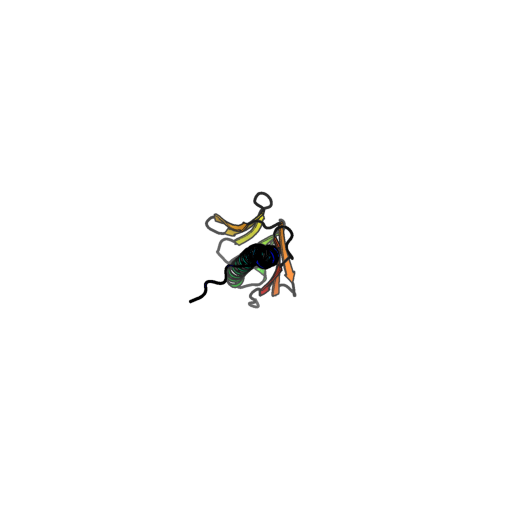 A 1 105 ? -9.272 12.865 10.200 1.00 91.56 105 GLY A C 1
ATOM 864 O O . GLY A 1 105 ? -8.828 11.862 10.761 1.00 91.56 105 GLY A O 1
ATOM 865 N N . THR A 1 106 ? -9.583 12.880 8.907 1.00 93.69 106 THR A N 1
ATOM 866 C CA . THR A 1 106 ? -9.405 11.747 8.004 1.00 93.69 106 THR A CA 1
ATOM 867 C C . THR A 1 106 ? -8.266 12.033 7.032 1.00 93.69 106 THR A C 1
ATOM 869 O O . THR A 1 106 ? -8.338 12.996 6.272 1.00 93.69 106 THR A O 1
ATOM 872 N N . TYR A 1 107 ? -7.237 11.184 7.037 1.00 92.50 107 TYR A N 1
ATOM 873 C CA . TYR A 1 107 ? -6.002 11.396 6.281 1.00 92.50 107 TYR A CA 1
ATOM 874 C C . TYR A 1 107 ? -5.689 10.196 5.375 1.00 92.50 107 TYR A C 1
ATOM 876 O O . TYR A 1 107 ? -5.741 9.056 5.853 1.00 92.50 107 TYR A O 1
ATOM 884 N N . PRO A 1 108 ? -5.337 10.410 4.095 1.00 93.12 108 PRO A N 1
ATOM 885 C CA . PRO A 1 108 ? -4.784 9.349 3.262 1.00 93.12 108 PRO A CA 1
ATOM 886 C C . PRO A 1 108 ? -3.384 8.964 3.766 1.00 93.12 108 PRO A C 1
ATOM 888 O O . PRO A 1 108 ? -2.585 9.823 4.137 1.00 93.12 108 PRO A O 1
ATOM 891 N N . ILE A 1 109 ? -3.098 7.663 3.819 1.00 92.56 109 ILE A N 1
ATOM 892 C CA . ILE A 1 109 ? -1.776 7.120 4.178 1.00 92.56 109 ILE A CA 1
ATOM 893 C C . ILE A 1 109 ? -0.987 6.773 2.920 1.00 92.56 109 ILE A C 1
ATOM 895 O O . ILE A 1 109 ? 0.216 7.000 2.858 1.00 92.56 109 ILE A O 1
ATOM 899 N N . SER A 1 110 ? -1.669 6.175 1.947 1.00 91.06 110 SER A N 1
ATOM 900 C CA . SER A 1 110 ? -1.098 5.745 0.678 1.00 91.06 110 SER A CA 1
ATOM 901 C C . SER A 1 110 ? -2.188 5.745 -0.386 1.00 91.06 110 SER A C 1
ATOM 903 O O . SER A 1 110 ? -3.356 5.488 -0.081 1.00 91.06 110 SER A O 1
ATOM 905 N N . GLU A 1 111 ? -1.795 6.048 -1.615 1.00 89.75 111 GLU A N 1
ATOM 906 C CA . GLU A 1 111 ? -2.657 6.180 -2.789 1.00 89.75 111 GLU A CA 1
ATOM 907 C C . GLU A 1 111 ? -2.358 5.067 -3.805 1.00 89.75 111 GLU A C 1
ATOM 909 O O . GLU A 1 111 ? -1.403 4.301 -3.642 1.00 89.75 111 GLU A O 1
ATOM 914 N N . ASN A 1 112 ? -3.182 4.979 -4.854 1.00 88.81 112 ASN A N 1
ATOM 915 C CA . ASN A 1 112 ? -3.089 3.980 -5.930 1.00 88.81 112 ASN A CA 1
ATOM 916 C C . ASN A 1 112 ? -3.199 2.522 -5.444 1.00 88.81 112 ASN A C 1
ATOM 918 O O . ASN A 1 112 ? -2.601 1.601 -6.002 1.00 88.81 112 ASN A O 1
ATOM 922 N N . ILE A 1 113 ? -3.982 2.325 -4.387 1.00 89.69 113 ILE A N 1
ATOM 923 C CA . ILE A 1 113 ? -4.293 1.040 -3.772 1.00 89.69 113 ILE A CA 1
ATOM 924 C C . ILE A 1 113 ? -5.497 0.444 -4.489 1.00 89.69 113 ILE A C 1
ATOM 926 O O . ILE A 1 113 ? -6.588 1.019 -4.459 1.00 89.69 113 ILE A O 1
ATOM 930 N N . THR A 1 114 ? -5.323 -0.729 -5.083 1.00 89.44 114 THR A N 1
ATOM 931 C CA . THR A 1 114 ? -6.404 -1.493 -5.716 1.00 89.44 114 THR A CA 1
ATOM 932 C C . THR A 1 114 ? -7.170 -2.314 -4.690 1.00 89.44 114 THR A C 1
ATOM 934 O O . THR A 1 114 ? -8.392 -2.422 -4.778 1.00 89.44 114 THR A O 1
ATOM 937 N N . LYS A 1 115 ? -6.471 -2.855 -3.687 1.00 89.56 115 LYS A N 1
ATOM 938 C CA . LYS A 1 115 ? -7.071 -3.706 -2.658 1.00 89.56 115 LYS A CA 1
ATOM 939 C C . LYS A 1 115 ? -6.413 -3.480 -1.310 1.00 89.56 115 LYS A C 1
ATOM 941 O O . LYS A 1 115 ? -5.192 -3.383 -1.211 1.00 89.56 115 LYS A O 1
ATOM 946 N N . PHE A 1 116 ? -7.234 -3.432 -0.270 1.00 92.25 116 PHE A N 1
ATOM 947 C CA . PHE A 1 116 ? -6.777 -3.352 1.107 1.00 92.25 116 PHE A CA 1
ATOM 948 C C . PHE A 1 116 ? -7.710 -4.166 1.987 1.00 92.25 116 PHE A C 1
ATOM 950 O O . PHE A 1 116 ? -8.835 -3.754 2.264 1.00 92.25 116 PHE A O 1
ATOM 957 N N . ASN A 1 117 ? -7.216 -5.325 2.400 1.00 91.12 117 ASN A N 1
ATOM 958 C CA . ASN A 1 117 ? -7.939 -6.273 3.225 1.00 91.12 117 ASN A CA 1
ATOM 959 C C . ASN A 1 117 ? -7.129 -6.562 4.480 1.00 91.12 117 ASN A C 1
ATOM 961 O O . ASN A 1 117 ? -5.905 -6.439 4.490 1.00 91.12 117 ASN A O 1
ATOM 965 N N . TYR A 1 118 ? -7.801 -7.007 5.526 1.00 92.62 118 TYR A N 1
ATOM 966 C CA . TYR A 1 118 ? -7.139 -7.468 6.731 1.00 92.62 118 TYR A CA 1
ATOM 967 C C . TYR A 1 118 ? -7.923 -8.592 7.371 1.00 92.62 118 TYR A C 1
ATOM 969 O O . TYR A 1 118 ? -9.142 -8.675 7.227 1.00 92.62 118 TYR A O 1
ATOM 977 N N . ASP A 1 119 ? -7.188 -9.429 8.084 1.00 90.88 119 ASP A N 1
ATOM 978 C CA . ASP A 1 119 ? -7.722 -10.524 8.867 1.00 90.88 119 ASP A CA 1
ATOM 979 C C . ASP A 1 119 ? -7.022 -10.576 10.226 1.00 90.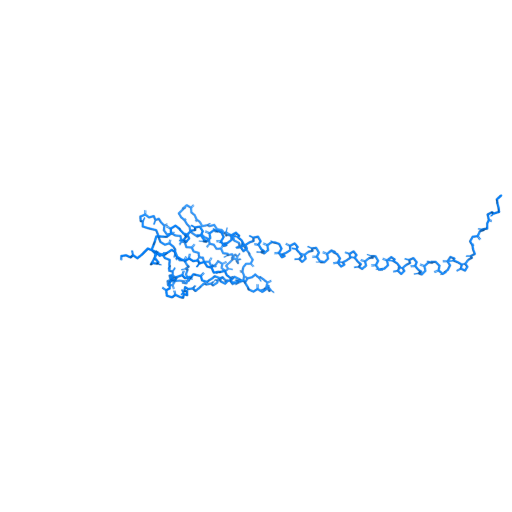88 119 ASP A C 1
ATOM 981 O O . ASP A 1 119 ? -5.829 -10.287 10.349 1.00 90.88 119 ASP A O 1
ATOM 985 N N . ILE A 1 120 ? -7.776 -10.920 11.262 1.00 87.62 120 ILE A N 1
ATOM 986 C CA . ILE A 1 120 ? -7.251 -11.083 12.613 1.00 87.62 120 ILE A CA 1
ATOM 987 C C . ILE A 1 120 ? -7.055 -12.579 12.839 1.00 87.62 120 ILE A C 1
ATOM 989 O O . ILE A 1 120 ? -7.995 -13.330 13.090 1.00 87.62 120 ILE A O 1
ATOM 993 N N . THR A 1 121 ? -5.804 -13.016 12.767 1.00 86.38 121 THR A N 1
ATOM 994 C CA . THR A 1 121 ? -5.433 -14.428 12.820 1.00 86.38 121 THR A CA 1
ATOM 995 C C . THR A 1 121 ? -4.939 -14.843 14.211 1.00 86.38 121 THR A C 1
ATOM 997 O O . THR A 1 121 ? -4.728 -14.032 15.122 1.00 86.38 121 THR A O 1
ATOM 1000 N N . THR A 1 122 ? -4.749 -16.156 14.390 1.00 75.38 122 THR A N 1
ATOM 1001 C CA . THR A 1 122 ? -4.142 -16.773 15.586 1.00 75.38 122 THR A CA 1
ATOM 1002 C C . THR A 1 122 ? -4.803 -16.322 16.896 1.00 75.38 122 THR A C 1
ATOM 1004 O O . THR A 1 122 ? -4.168 -15.720 17.763 1.00 75.38 122 THR A O 1
ATOM 1007 N N . CYS A 1 123 ? -6.104 -16.592 17.035 1.00 71.00 123 CYS A N 1
ATOM 1008 C CA . CYS A 1 123 ? -6.884 -16.290 18.244 1.00 71.00 123 CYS A CA 1
ATOM 1009 C C . CYS A 1 123 ? -6.834 -14.809 18.684 1.00 71.00 123 CYS A C 1
ATOM 1011 O O . CYS A 1 123 ? -6.882 -14.523 19.884 1.00 71.00 123 CYS A O 1
ATOM 1013 N N . GLY A 1 124 ? -6.704 -13.865 17.743 1.00 77.44 124 GLY A N 1
ATOM 1014 C CA . GLY A 1 124 ? -6.653 -12.432 18.060 1.00 77.44 124 GLY A CA 1
ATOM 1015 C C . GLY A 1 124 ? -5.261 -11.889 18.380 1.00 77.44 124 GLY A C 1
ATOM 1016 O O . GLY A 1 124 ? -5.151 -10.849 19.023 1.00 77.44 124 GLY A O 1
ATOM 1017 N N . ARG A 1 125 ? -4.188 -12.600 18.006 1.00 83.88 125 ARG A N 1
ATOM 1018 C CA . ARG A 1 125 ? -2.801 -12.193 18.313 1.00 83.88 125 ARG A CA 1
ATOM 1019 C C . ARG A 1 125 ? -2.112 -11.440 17.193 1.00 83.88 125 ARG A C 1
ATOM 1021 O O . ARG A 1 125 ? -1.186 -10.677 17.470 1.00 83.88 125 ARG A O 1
ATOM 1028 N N . TYR A 1 126 ? -2.515 -11.677 15.954 1.00 89.62 126 TYR A N 1
ATOM 1029 C CA . TYR A 1 126 ? -1.885 -11.064 14.798 1.00 89.62 126 TYR A CA 1
ATOM 1030 C C . TYR A 1 126 ? -2.940 -10.464 13.887 1.00 89.62 126 TYR A C 1
ATOM 1032 O O . TYR A 1 126 ? -3.984 -11.061 13.652 1.00 89.62 126 TYR A O 1
ATOM 1040 N N . LEU A 1 127 ? -2.642 -9.281 13.373 1.00 91.94 127 LEU A N 1
ATOM 1041 C CA . LEU A 1 127 ? -3.368 -8.661 12.285 1.00 91.94 127 LEU A CA 1
ATOM 1042 C C . LEU A 1 127 ? -2.556 -8.878 11.012 1.00 91.94 127 LEU A C 1
ATOM 1044 O O . LEU A 1 127 ? -1.441 -8.369 10.889 1.00 91.94 127 LEU A O 1
ATOM 1048 N N . GLU A 1 128 ? -3.117 -9.623 10.075 1.00 93.44 128 GLU A N 1
ATOM 1049 C CA . GLU A 1 128 ? -2.598 -9.727 8.723 1.00 93.44 128 GLU A CA 1
ATOM 1050 C C . GLU A 1 128 ? -3.252 -8.654 7.856 1.00 93.44 128 GLU A C 1
ATOM 1052 O O . GLU A 1 128 ? -4.471 -8.521 7.832 1.00 93.44 128 GLU A O 1
ATOM 1057 N N . VAL A 1 129 ? -2.443 -7.874 7.149 1.00 92.75 129 VAL A N 1
ATOM 1058 C CA . VAL A 1 129 ? -2.888 -6.772 6.299 1.00 92.75 129 VAL A CA 1
ATOM 1059 C C . VAL A 1 129 ? -2.375 -7.015 4.889 1.00 92.75 129 VAL A C 1
ATOM 1061 O O . VAL A 1 129 ? -1.172 -6.985 4.646 1.00 92.75 129 VAL A O 1
ATOM 1064 N N . ASN A 1 130 ? -3.296 -7.232 3.959 1.00 92.81 130 ASN A N 1
ATOM 1065 C CA . ASN A 1 130 ? -3.026 -7.509 2.557 1.00 92.81 130 ASN A CA 1
ATOM 1066 C C . ASN A 1 130 ? -3.286 -6.258 1.719 1.00 92.81 130 ASN A C 1
ATOM 1068 O O . ASN A 1 130 ? -4.396 -5.718 1.721 1.00 92.81 130 ASN A O 1
ATOM 1072 N N . ILE A 1 131 ? -2.262 -5.807 0.999 1.00 92.06 131 ILE A N 1
ATOM 1073 C CA . ILE A 1 131 ? -2.302 -4.589 0.192 1.00 92.06 131 ILE A CA 1
ATOM 1074 C C . ILE A 1 131 ? -1.880 -4.910 -1.239 1.00 92.06 131 ILE A C 1
ATOM 1076 O O . ILE A 1 131 ? -0.829 -5.512 -1.456 1.00 92.06 131 ILE A O 1
ATOM 1080 N N . GLU A 1 132 ? -2.670 -4.473 -2.215 1.00 90.94 132 GLU A N 1
ATOM 1081 C CA . GLU A 1 132 ? -2.344 -4.569 -3.640 1.00 90.94 132 GLU A CA 1
ATOM 1082 C C . GLU A 1 132 ? -2.337 -3.162 -4.260 1.00 90.94 132 GLU A C 1
ATOM 1084 O O . GLU A 1 132 ? -3.245 -2.361 -4.018 1.00 90.94 132 GLU A O 1
ATOM 1089 N N . TRP A 1 133 ? -1.298 -2.876 -5.051 1.00 88.44 133 TRP A N 1
ATOM 1090 C CA . TRP A 1 133 ? -1.183 -1.685 -5.899 1.00 88.44 133 TRP A CA 1
ATOM 1091 C C . TRP A 1 133 ? -1.324 -2.100 -7.359 1.00 88.44 133 TRP A C 1
ATOM 1093 O O . TRP A 1 133 ? -0.854 -3.169 -7.730 1.00 88.44 133 TRP A O 1
ATOM 1103 N N . ASP A 1 134 ? -1.937 -1.236 -8.167 1.00 70.75 134 ASP A N 1
ATOM 1104 C CA . ASP A 1 134 ? -2.151 -1.328 -9.621 1.00 70.75 134 ASP A CA 1
ATOM 1105 C C . ASP A 1 134 ? -1.286 -2.387 -10.358 1.00 70.75 134 ASP A C 1
ATOM 1107 O O . ASP A 1 134 ? -0.150 -2.129 -10.762 1.00 70.75 134 ASP A O 1
ATOM 1111 N N . ASN A 1 135 ? -1.813 -3.612 -10.511 1.00 63.41 135 ASN A N 1
ATOM 1112 C CA . ASN A 1 135 ? -1.183 -4.763 -11.191 1.00 63.41 135 ASN A CA 1
ATOM 1113 C C . ASN A 1 135 ? 0.163 -5.279 -10.630 1.00 63.41 135 ASN A C 1
ATOM 1115 O O . ASN A 1 135 ? 0.862 -6.041 -11.301 1.00 63.41 135 ASN A O 1
ATOM 1119 N N . HIS A 1 136 ? 0.534 -4.914 -9.405 1.00 67.00 136 HIS A N 1
ATOM 1120 C CA . HIS A 1 136 ? 1.719 -5.423 -8.713 1.00 67.00 136 HIS A CA 1
ATOM 1121 C C . HIS A 1 136 ? 1.360 -6.556 -7.746 1.00 67.00 136 HIS A C 1
ATOM 1123 O O . HIS A 1 136 ? 0.216 -6.701 -7.315 1.00 67.00 136 HIS A O 1
ATOM 1129 N N . ARG A 1 137 ? 2.356 -7.388 -7.403 1.00 71.50 137 ARG A N 1
ATOM 1130 C CA . ARG A 1 137 ? 2.180 -8.469 -6.421 1.00 71.50 137 ARG A CA 1
ATOM 1131 C C . ARG A 1 137 ? 1.651 -7.889 -5.108 1.00 71.50 137 ARG A C 1
ATOM 1133 O O . ARG A 1 137 ? 2.193 -6.904 -4.614 1.00 71.50 137 ARG A O 1
ATOM 1140 N N . GLY A 1 138 ? 0.617 -8.520 -4.559 1.00 80.69 138 GLY A N 1
ATOM 1141 C CA . GLY A 1 138 ? 0.107 -8.184 -3.237 1.00 80.69 138 GLY A CA 1
ATOM 1142 C C . GLY A 1 138 ? 1.173 -8.386 -2.165 1.00 80.69 138 GLY A C 1
ATOM 1143 O O . GLY A 1 138 ? 1.968 -9.326 -2.232 1.00 80.69 138 GLY A O 1
ATOM 1144 N N . PHE A 1 139 ? 1.187 -7.493 -1.184 1.00 87.19 139 PHE A N 1
ATOM 1145 C CA . PHE A 1 139 ? 2.056 -7.569 -0.020 1.00 87.19 139 PHE A CA 1
ATOM 1146 C C . PHE A 1 139 ? 1.218 -7.859 1.216 1.00 87.19 139 PHE A C 1
ATOM 1148 O O . PHE A 1 139 ? 0.215 -7.187 1.457 1.00 87.19 139 PHE A O 1
ATOM 1155 N N . SER A 1 140 ? 1.664 -8.835 2.003 1.00 88.88 140 SER A N 1
ATOM 1156 C CA . SER A 1 140 ? 1.095 -9.133 3.313 1.00 88.88 140 SER A CA 1
ATOM 1157 C C . SER A 1 140 ? 2.010 -8.581 4.403 1.00 88.88 140 SER A C 1
ATOM 1159 O O . SER A 1 140 ? 3.226 -8.793 4.393 1.00 88.88 140 SER A O 1
ATOM 1161 N N . ILE A 1 141 ? 1.422 -7.830 5.326 1.00 91.00 141 ILE A N 1
ATOM 1162 C CA . ILE A 1 141 ? 2.071 -7.266 6.502 1.00 91.00 141 ILE A CA 1
ATOM 1163 C C . ILE A 1 141 ? 1.453 -7.941 7.721 1.00 91.00 141 ILE A 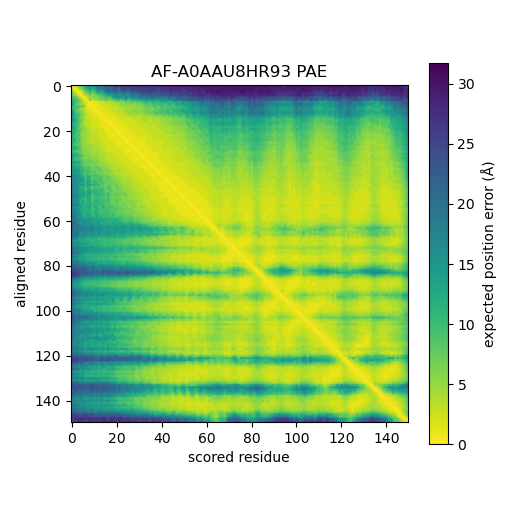C 1
ATOM 1165 O O . ILE A 1 141 ? 0.243 -7.880 7.911 1.00 91.00 141 ILE A O 1
ATOM 1169 N N . ILE A 1 142 ? 2.281 -8.530 8.581 1.00 91.12 142 ILE A N 1
ATOM 1170 C CA . ILE A 1 142 ? 1.820 -9.153 9.824 1.00 91.12 142 ILE A CA 1
ATOM 1171 C C . ILE A 1 142 ? 2.195 -8.250 10.998 1.00 91.12 142 ILE A C 1
ATOM 1173 O O . ILE A 1 142 ? 3.369 -7.976 11.243 1.00 91.12 142 ILE A O 1
ATOM 1177 N N . LEU A 1 143 ? 1.184 -7.798 11.734 1.00 91.19 143 LEU A N 1
ATOM 1178 C CA . LEU A 1 143 ? 1.308 -6.943 12.909 1.00 91.19 143 LEU A CA 1
ATOM 1179 C C . LEU A 1 143 ? 0.919 -7.730 14.158 1.00 91.19 143 LEU A C 1
ATOM 1181 O O . LEU A 1 143 ? -0.108 -8.400 14.182 1.00 91.19 143 LEU A O 1
ATOM 1185 N N . LYS A 1 144 ? 1.728 -7.648 15.215 1.00 90.12 144 LYS A N 1
ATOM 1186 C CA . LYS A 1 144 ? 1.397 -8.258 16.508 1.00 90.12 144 LYS A CA 1
ATOM 1187 C C . LYS A 1 144 ? 0.437 -7.347 17.273 1.00 90.12 144 LYS A C 1
ATOM 1189 O O . LYS A 1 144 ? 0.723 -6.165 17.431 1.00 90.12 144 LYS A O 1
ATOM 1194 N N . ILE A 1 145 ? -0.653 -7.912 17.778 1.00 88.19 145 ILE A N 1
ATOM 1195 C CA . ILE A 1 145 ? -1.596 -7.228 18.665 1.00 88.19 145 ILE A CA 1
ATOM 1196 C C . ILE A 1 145 ? -1.102 -7.404 20.115 1.00 88.19 145 ILE A C 1
ATOM 1198 O O . ILE A 1 145 ? -0.773 -8.531 20.512 1.00 88.19 145 ILE A O 1
ATOM 1202 N N . PRO A 1 146 ? -0.993 -6.323 20.910 1.00 82.44 146 PRO A N 1
ATOM 1203 C CA . PRO A 1 146 ? -0.649 -6.409 22.326 1.00 82.44 146 PRO A CA 1
ATOM 1204 C C . PRO A 1 146 ? -1.624 -7.306 23.092 1.00 82.44 146 PRO A C 1
ATOM 1206 O O . PRO A 1 146 ? -2.823 -7.313 22.827 1.00 82.44 146 PRO A O 1
ATOM 1209 N N . GLN A 1 147 ? -1.107 -8.074 24.053 1.00 76.69 147 GLN A N 1
ATOM 1210 C CA . GLN A 1 147 ? -1.937 -8.865 24.959 1.00 76.69 147 GLN A CA 1
ATOM 1211 C C . GLN A 1 147 ? -1.562 -8.529 26.394 1.00 76.69 147 GLN A C 1
ATOM 1213 O O . GLN A 1 147 ? -0.467 -8.858 26.850 1.00 76.69 147 GLN A O 1
ATOM 1218 N N . ARG A 1 148 ? -2.488 -7.888 27.101 1.00 68.06 148 ARG A N 1
ATOM 1219 C CA . ARG A 1 148 ? -2.542 -7.925 28.555 1.00 68.06 148 ARG A CA 1
ATOM 1220 C C . ARG A 1 148 ? -3.712 -8.830 28.916 1.00 68.06 148 ARG A C 1
ATOM 1222 O O . ARG A 1 148 ? -4.830 -8.584 28.471 1.00 68.06 148 ARG A O 1
ATOM 1229 N N . GLU A 1 149 ? -3.429 -9.921 29.620 1.00 57.22 149 GLU A N 1
ATOM 1230 C CA . GLU A 1 149 ? -4.485 -10.776 30.165 1.00 57.22 149 GLU A CA 1
ATOM 1231 C C . GLU A 1 149 ? -5.286 -9.941 31.175 1.00 57.22 149 GLU A C 1
ATOM 1233 O O . GLU A 1 149 ? -4.696 -9.188 31.957 1.00 57.22 149 GLU A O 1
ATOM 1238 N N . THR A 1 150 ? -6.613 -9.979 31.040 1.00 58.97 150 THR A N 1
ATOM 1239 C CA . THR A 1 150 ? -7.561 -9.327 31.953 1.00 58.97 150 THR A CA 1
ATOM 1240 C C . THR A 1 150 ? -7.658 -10.082 33.266 1.00 58.97 150 THR A C 1
ATOM 1242 O O . THR A 1 150 ? -7.529 -11.327 33.246 1.00 58.97 150 THR A O 1
#

Solvent-accessible surface area (backbone atoms only — not comparable to full-atom values): 8478 Å² total; per-residue (Å²): 133,86,83,77,75,84,53,73,65,59,54,64,55,46,51,59,53,52,52,52,52,50,52,52,53,51,50,52,50,55,51,51,52,54,51,49,53,53,51,52,52,52,51,51,51,53,51,47,51,51,51,51,49,56,52,50,49,55,56,44,61,69,29,63,40,42,86,29,56,43,70,45,100,85,72,28,45,34,41,43,44,93,97,49,76,52,34,37,39,43,63,39,77,94,67,21,19,40,32,41,35,39,83,95,49,74,44,77,78,44,68,60,36,74,42,66,50,71,48,71,40,78,94,55,39,30,40,37,37,40,40,25,39,80,95,48,82,67,46,77,45,80,38,74,44,38,79,51,87,129

pLDDT: mean 87.75, std 9.56, range [46.34, 97.88]

Sequence (150 aa):
MKNKGFTLLEVLVALPLITFIMIILLQLIIFSMNLSEEMRKSAEYQYNIRTIHQRMARDINRAIYKEEVFIDNFGRLVINYPNEDQIKYYHRSGTSSIVRNAPGGTYPISENITKFNYDITTCGRYLEVNIEWDNHRGFSIILKIPQRET

InterPro domains:
  IPR012902 Prokaryotic N-terminal methylation site [PF07963] (1-25)
  IPR012902 Prokaryotic N-terminal methylation site [TIGR02532] (4-24)